Protein AF-L5NTT8-F1 (afdb_monomer)

Foldseek 3Di:
DLVVQLVVVQVVFDADPNDTDGCPPRSVVSSVVVVVVVVVVPD

Structure (mmCIF, N/CA/C/O backbone):
data_AF-L5NTT8-F1
#
_entry.id   AF-L5NTT8-F1
#
loop_
_atom_site.group_PDB
_atom_site.id
_atom_site.type_symbol
_atom_site.label_atom_id
_atom_site.label_alt_id
_atom_site.label_comp_id
_atom_site.label_asym_id
_atom_site.label_entity_id
_atom_site.label_seq_id
_atom_site.pdbx_PDB_ins_code
_atom_site.Cartn_x
_atom_site.Cartn_y
_atom_site.Cartn_z
_atom_site.occupancy
_atom_site.B_iso_or_equiv
_atom_site.auth_seq_id
_atom_site.auth_comp_id
_atom_site.auth_asym_id
_atom_site.auth_atom_id
_atom_site.pdbx_PDB_model_num
ATOM 1 N N . ALA A 1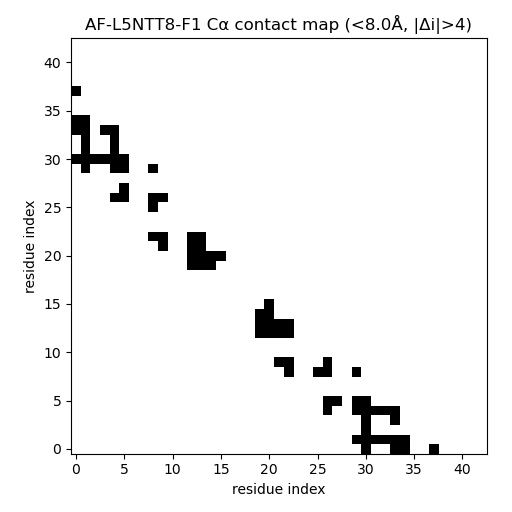 1 ? 10.589 2.790 -5.436 1.00 92.88 1 ALA A N 1
ATOM 2 C CA . ALA A 1 1 ? 9.170 2.990 -5.792 1.00 92.88 1 ALA A CA 1
ATOM 3 C C . ALA A 1 1 ? 8.221 2.194 -4.898 1.00 92.88 1 ALA A C 1
ATOM 5 O O . ALA A 1 1 ? 7.441 2.817 -4.198 1.00 92.88 1 ALA A O 1
ATOM 6 N N . GLY A 1 2 ? 8.325 0.858 -4.837 1.00 97.44 2 GLY A N 1
ATOM 7 C CA . GLY A 1 2 ? 7.423 0.027 -4.018 1.00 97.44 2 GLY A CA 1
ATOM 8 C C . GLY A 1 2 ? 7.407 0.374 -2.532 1.00 97.44 2 GLY A C 1
ATOM 9 O O . GLY A 1 2 ? 6.340 0.609 -1.984 1.00 97.44 2 GLY A O 1
ATOM 10 N N . ALA A 1 3 ? 8.584 0.505 -1.909 1.00 97.50 3 ALA A N 1
ATOM 11 C CA . ALA A 1 3 ? 8.685 0.936 -0.513 1.00 97.50 3 ALA A CA 1
ATOM 12 C C . ALA A 1 3 ? 8.048 2.318 -0.279 1.00 97.50 3 ALA A C 1
ATOM 14 O O . ALA A 1 3 ? 7.299 2.487 0.668 1.00 97.50 3 ALA A O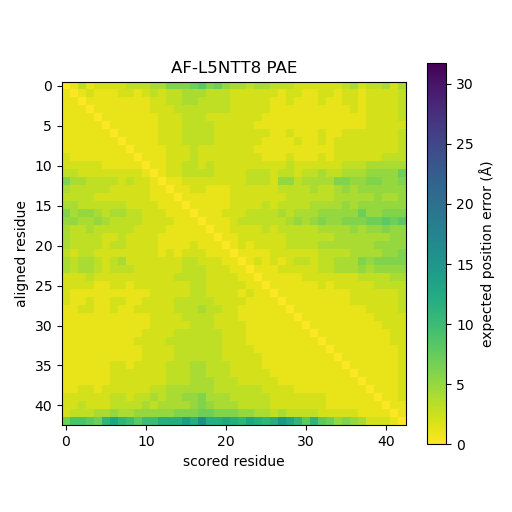 1
ATOM 15 N N . ALA A 1 4 ? 8.274 3.278 -1.182 1.00 97.94 4 ALA A N 1
ATOM 16 C CA . ALA A 1 4 ? 7.677 4.609 -1.077 1.00 97.94 4 ALA A CA 1
ATOM 17 C C . ALA A 1 4 ? 6.143 4.576 -1.221 1.00 97.94 4 ALA A C 1
ATOM 19 O O . ALA A 1 4 ? 5.448 5.234 -0.453 1.00 97.94 4 ALA A O 1
ATOM 20 N N . GLY A 1 5 ? 5.612 3.783 -2.160 1.00 97.94 5 GLY A N 1
ATOM 21 C CA . GLY A 1 5 ? 4.169 3.575 -2.308 1.00 97.94 5 GLY A CA 1
ATOM 22 C C . GLY A 1 5 ? 3.553 2.903 -1.079 1.00 97.94 5 GLY A C 1
ATOM 23 O O . GLY A 1 5 ? 2.524 3.355 -0.587 1.00 97.94 5 GLY A O 1
ATOM 24 N N . ALA A 1 6 ? 4.222 1.886 -0.533 1.00 97.56 6 ALA A N 1
ATOM 25 C CA . ALA A 1 6 ? 3.800 1.226 0.698 1.00 97.56 6 ALA A CA 1
ATOM 26 C C . ALA A 1 6 ? 3.801 2.188 1.894 1.00 97.56 6 ALA A C 1
ATOM 28 O O . ALA A 1 6 ? 2.815 2.240 2.613 1.00 97.56 6 ALA A O 1
ATOM 29 N N . THR A 1 7 ? 4.855 2.991 2.077 1.00 97.38 7 THR A N 1
ATOM 30 C CA . THR A 1 7 ? 4.926 4.004 3.144 1.00 97.38 7 THR A CA 1
ATOM 31 C C . THR A 1 7 ? 3.813 5.041 3.026 1.00 97.38 7 THR A C 1
ATOM 33 O O . THR A 1 7 ? 3.236 5.431 4.036 1.00 97.38 7 THR A O 1
ATOM 36 N N . LEU A 1 8 ? 3.491 5.486 1.808 1.00 97.12 8 LEU A N 1
ATOM 37 C CA . LEU A 1 8 ? 2.407 6.442 1.593 1.00 97.12 8 LEU A CA 1
ATOM 38 C C . LEU A 1 8 ? 1.040 5.840 1.960 1.00 97.12 8 LEU A C 1
ATOM 40 O O . LEU A 1 8 ? 0.263 6.489 2.653 1.00 97.12 8 LEU A O 1
ATOM 44 N N . ALA A 1 9 ? 0.764 4.606 1.530 1.00 96.94 9 ALA A N 1
ATOM 45 C CA . ALA A 1 9 ? 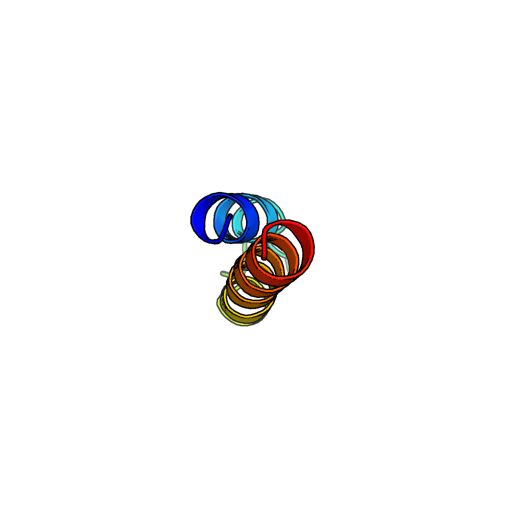-0.485 3.910 1.848 1.00 96.94 9 ALA A CA 1
ATOM 46 C C . ALA A 1 9 ? -0.600 3.565 3.344 1.00 96.94 9 ALA A C 1
ATOM 48 O O . ALA A 1 9 ? -1.636 3.809 3.954 1.00 96.94 9 ALA A O 1
ATOM 49 N N . ASP A 1 10 ? 0.481 3.085 3.962 1.00 96.12 10 ASP A N 1
ATOM 50 C CA . ASP A 1 10 ? 0.549 2.783 5.398 1.00 96.12 10 ASP A CA 1
ATOM 51 C C . ASP A 1 10 ? 0.364 4.037 6.267 1.00 96.12 10 ASP A C 1
ATOM 53 O O . ASP A 1 10 ? -0.149 3.961 7.380 1.00 96.12 10 ASP A O 1
ATOM 57 N N . GLY A 1 11 ? 0.717 5.216 5.750 1.00 95.31 11 GLY A N 1
ATOM 58 C CA . GLY A 1 11 ? 0.442 6.494 6.404 1.00 95.31 11 GLY A CA 1
ATOM 59 C C . GLY A 1 11 ? -1.037 6.910 6.397 1.00 95.31 11 GLY A C 1
ATOM 60 O O . GLY A 1 11 ? -1.409 7.805 7.154 1.00 95.31 11 GLY A O 1
ATOM 61 N N . ALA A 1 12 ? -1.886 6.283 5.576 1.00 94.88 1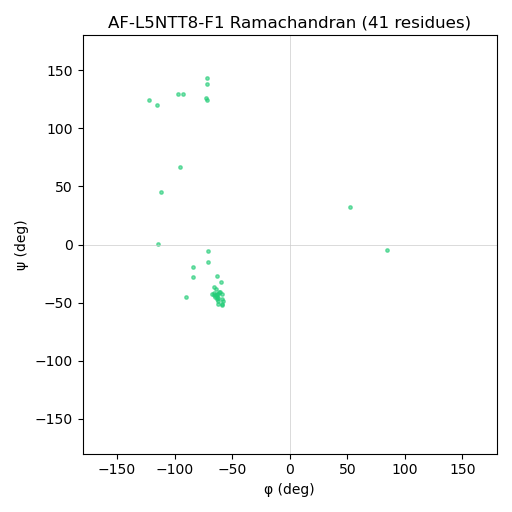2 ALA A N 1
ATOM 62 C CA . ALA A 1 12 ? -3.282 6.664 5.345 1.00 94.88 12 ALA A CA 1
ATOM 63 C C . ALA A 1 12 ? -4.290 5.635 5.901 1.00 94.88 12 ALA A C 1
ATOM 65 O O . ALA A 1 12 ? -5.260 5.276 5.234 1.00 94.88 12 ALA A O 1
ATOM 66 N N . LYS A 1 13 ? -4.077 5.155 7.133 1.00 93.88 13 LYS A N 1
ATOM 67 C CA . LYS A 1 13 ? -4.930 4.122 7.749 1.00 93.88 13 LYS A CA 1
ATOM 68 C C . LYS A 1 13 ? -6.314 4.645 8.144 1.00 93.88 13 LYS A C 1
ATOM 70 O O . LYS A 1 13 ? -6.414 5.723 8.738 1.00 93.88 13 LYS A O 1
ATOM 75 N N . PRO A 1 14 ? -7.387 3.870 7.905 1.00 94.12 14 PRO A N 1
ATOM 76 C CA . PRO A 1 14 ? -8.709 4.228 8.384 1.00 94.12 14 PRO A CA 1
ATOM 77 C C . PRO A 1 14 ? -8.813 4.065 9.904 1.00 94.12 14 PRO A C 1
ATOM 79 O O . PRO A 1 14 ? -8.285 3.126 10.502 1.00 94.12 14 PRO A O 1
ATOM 82 N N . VAL A 1 15 ? -9.557 4.981 10.522 1.00 97.06 15 VAL A N 1
ATOM 83 C CA . VAL A 1 15 ? -9.917 4.918 11.940 1.00 97.06 15 VAL A CA 1
ATOM 84 C C . VAL A 1 15 ? -11.427 4.758 12.045 1.00 97.06 15 VAL A C 1
ATOM 86 O O . VAL A 1 15 ? -12.180 5.616 11.585 1.00 97.06 15 VAL A O 1
ATOM 89 N N . VAL A 1 16 ? -11.878 3.667 12.661 1.00 96.50 16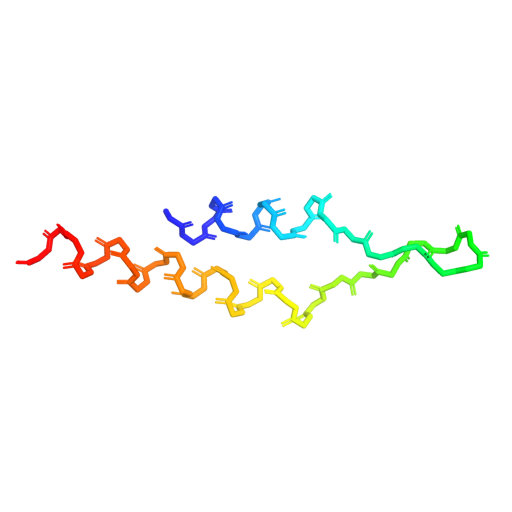 VAL A N 1
ATOM 90 C CA . VAL A 1 16 ? -13.304 3.357 12.840 1.00 96.50 16 VAL A CA 1
ATOM 91 C C . VAL A 1 16 ? -13.585 3.203 14.324 1.00 96.50 16 VAL A C 1
ATOM 93 O O . VAL A 1 16 ? -12.936 2.415 15.004 1.00 96.50 16 VAL A O 1
ATOM 96 N N . ALA A 1 17 ? -14.541 3.979 14.839 1.00 96.88 17 ALA A N 1
ATOM 97 C CA . ALA A 1 17 ? -14.894 3.984 16.262 1.00 96.88 17 ALA A CA 1
ATOM 98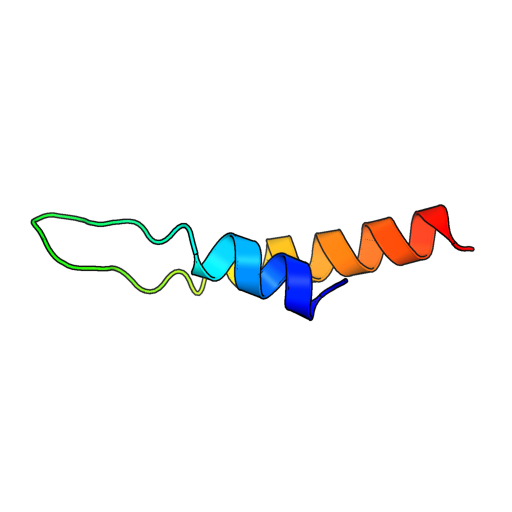 C C . ALA A 1 17 ? -13.682 4.186 17.206 1.00 96.88 17 ALA A C 1
ATOM 100 O O . ALA A 1 17 ? -13.650 3.652 18.310 1.00 96.88 17 ALA A O 1
ATOM 101 N N . GLY A 1 18 ? -12.672 4.945 16.763 1.00 96.94 18 GLY A N 1
ATOM 102 C CA . GLY A 1 18 ? -11.436 5.196 17.516 1.00 96.94 18 GLY A CA 1
ATOM 103 C C . GLY A 1 18 ? -10.356 4.116 17.376 1.00 96.94 18 GLY A C 1
ATOM 104 O O . GLY A 1 18 ? -9.247 4.320 17.862 1.00 96.94 18 GLY A O 1
ATOM 105 N N . TYR A 1 19 ? -10.631 3.008 16.684 1.00 96.38 19 TYR A N 1
ATOM 106 C CA . TYR A 1 19 ? -9.650 1.960 16.410 1.00 96.38 19 TYR A CA 1
ATOM 107 C C . TYR A 1 19 ? -8.966 2.191 15.068 1.00 96.38 19 TYR A C 1
ATOM 109 O O . TYR A 1 19 ? -9.630 2.369 14.046 1.00 96.38 19 TYR A O 1
ATOM 117 N N . VAL A 1 20 ? -7.635 2.154 15.076 1.00 96.44 20 VAL A N 1
ATOM 118 C CA . VAL A 1 20 ? -6.834 2.130 13.850 1.00 96.44 20 VAL A CA 1
ATOM 119 C C . VAL A 1 20 ? -6.985 0.753 13.214 1.00 96.44 20 VAL A C 1
ATOM 121 O O . VAL A 1 20 ? -6.723 -0.260 13.862 1.00 96.44 20 VAL A O 1
ATOM 124 N N . ILE A 1 21 ? -7.411 0.720 11.955 1.00 95.69 21 ILE A N 1
ATOM 125 C CA . ILE A 1 21 ? -7.490 -0.505 11.162 1.00 95.69 21 ILE A CA 1
ATOM 126 C C . ILE A 1 21 ? -6.230 -0.592 10.305 1.00 95.69 21 ILE A C 1
ATOM 128 O O . ILE A 1 21 ? -5.878 0.365 9.616 1.00 95.69 21 ILE A O 1
ATOM 132 N N . ASP A 1 22 ? -5.552 -1.738 10.352 1.00 95.75 22 ASP A N 1
ATOM 133 C CA . ASP A 1 22 ? -4.385 -1.974 9.508 1.00 95.75 22 ASP A CA 1
ATOM 134 C C . ASP A 1 22 ? -4.815 -2.191 8.053 1.00 95.75 22 ASP A C 1
ATOM 136 O O . ASP A 1 22 ? -5.681 -3.021 7.764 1.00 95.75 22 ASP A O 1
ATOM 140 N N . ASP A 1 23 ? -4.245 -1.413 7.135 1.00 93.69 23 ASP A N 1
ATOM 141 C CA . ASP A 1 23 ? -4.681 -1.395 5.740 1.00 93.69 23 ASP A CA 1
ATOM 142 C C . ASP A 1 23 ? -3.850 -2.333 4.859 1.00 93.69 23 ASP A C 1
ATOM 144 O O . ASP A 1 23 ? -3.128 -1.932 3.945 1.00 93.69 23 ASP A O 1
ATOM 148 N N . ASN A 1 24 ? -3.981 -3.633 5.099 1.00 95.19 24 ASN A N 1
ATOM 149 C CA . ASN A 1 24 ? -3.332 -4.652 4.271 1.00 95.19 24 ASN A CA 1
ATOM 150 C C . ASN A 1 24 ? -3.961 -4.782 2.875 1.00 95.19 24 ASN A C 1
ATOM 152 O O . ASN A 1 24 ? -3.446 -5.547 2.057 1.00 95.19 24 ASN A O 1
ATOM 156 N N . LEU A 1 25 ? -5.068 -4.080 2.599 1.00 95.44 25 LEU A N 1
ATOM 157 C CA . LEU A 1 25 ? -5.766 -4.161 1.321 1.00 95.44 25 LEU A CA 1
ATOM 158 C C . LEU A 1 25 ? -5.242 -3.131 0.322 1.00 95.44 25 LEU A C 1
ATOM 160 O O . LEU A 1 25 ? -5.010 -3.492 -0.830 1.00 95.44 25 LEU A O 1
ATOM 164 N N . SER A 1 26 ? -5.049 -1.874 0.728 1.00 96.31 26 SER A N 1
ATOM 165 C CA . SER A 1 26 ? -4.577 -0.825 -0.182 1.00 96.31 26 SER A CA 1
ATOM 166 C C . SER A 1 26 ? -3.051 -0.799 -0.331 1.00 96.31 26 SER A C 1
ATOM 168 O O . SER A 1 26 ? -2.552 -0.459 -1.406 1.00 96.31 26 SER A O 1
ATOM 170 N N . ILE A 1 27 ? -2.293 -1.239 0.683 1.00 97.81 27 ILE A N 1
ATOM 171 C CA . ILE A 1 27 ? -0.820 -1.223 0.650 1.00 97.81 27 ILE A CA 1
ATOM 172 C C . ILE A 1 27 ? -0.251 -2.045 -0.526 1.00 97.81 27 ILE A C 1
ATOM 174 O O . ILE A 1 27 ? 0.545 -1.485 -1.288 1.00 97.81 27 ILE A O 1
ATOM 178 N N . PRO A 1 28 ? -0.634 -3.325 -0.749 1.00 97.69 28 PRO A N 1
ATOM 179 C CA . PRO A 1 28 ? -0.103 -4.102 -1.870 1.00 97.69 28 PRO A CA 1
ATOM 180 C C . PRO A 1 28 ? -0.368 -3.478 -3.252 1.00 97.69 28 PRO A C 1
ATOM 182 O O . PRO A 1 28 ? 0.598 -3.300 -3.999 1.00 97.69 28 PRO A O 1
ATOM 185 N N . PRO A 1 29 ? -1.608 -3.092 -3.631 1.00 98.12 29 PRO A N 1
ATOM 186 C CA . PRO A 1 29 ? -1.852 -2.496 -4.939 1.00 98.12 29 PRO A CA 1
ATOM 187 C C . PRO A 1 29 ? -1.174 -1.132 -5.099 1.00 98.12 29 PRO A C 1
ATOM 189 O O . PRO A 1 29 ? -0.642 -0.866 -6.177 1.00 98.12 29 PRO A O 1
ATOM 192 N N . VAL A 1 30 ? -1.100 -0.285 -4.066 1.00 98.31 30 VAL A N 1
ATOM 193 C CA . VAL A 1 30 ? -0.373 0.998 -4.152 1.00 98.31 30 VAL A CA 1
ATOM 194 C C . VAL A 1 30 ? 1.133 0.772 -4.332 1.00 98.31 30 VAL A C 1
ATOM 196 O O . VAL A 1 30 ? 1.762 1.402 -5.184 1.00 98.31 30 VAL A O 1
ATOM 199 N N . ALA A 1 31 ? 1.731 -0.169 -3.600 1.00 98.44 31 ALA A N 1
ATOM 200 C CA . ALA A 1 31 ? 3.143 -0.506 -3.762 1.00 98.44 31 ALA A CA 1
ATOM 201 C C . ALA A 1 31 ? 3.439 -1.066 -5.164 1.00 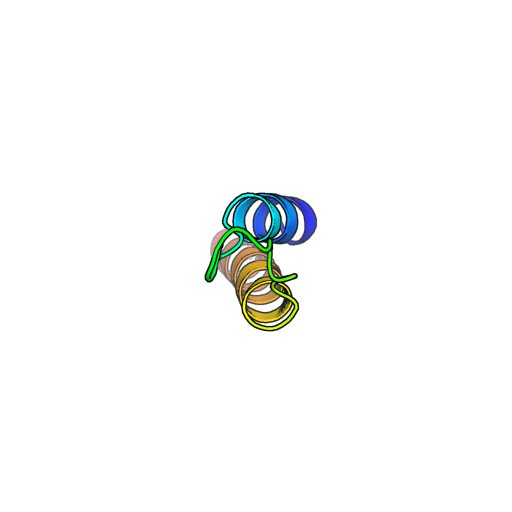98.44 31 ALA A C 1
ATOM 203 O O . ALA A 1 31 ? 4.380 -0.618 -5.826 1.00 98.44 31 ALA A O 1
ATOM 204 N N . CYS A 1 32 ? 2.626 -2.012 -5.644 1.00 98.50 32 CYS A N 1
ATOM 205 C CA . CYS A 1 32 ? 2.781 -2.616 -6.968 1.00 98.50 32 CYS A CA 1
ATOM 206 C C . CYS A 1 32 ? 2.597 -1.594 -8.094 1.00 98.50 32 CYS A C 1
ATOM 208 O O . CYS A 1 32 ? 3.414 -1.551 -9.012 1.00 98.50 32 CYS A O 1
ATOM 210 N N . THR A 1 33 ? 1.571 -0.744 -8.017 1.00 98.62 33 THR A N 1
ATOM 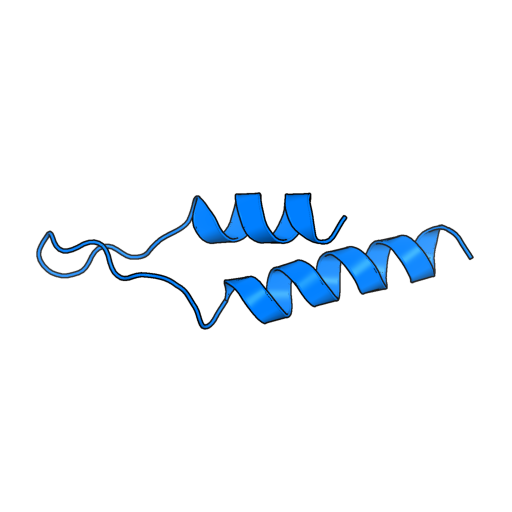211 C CA . THR A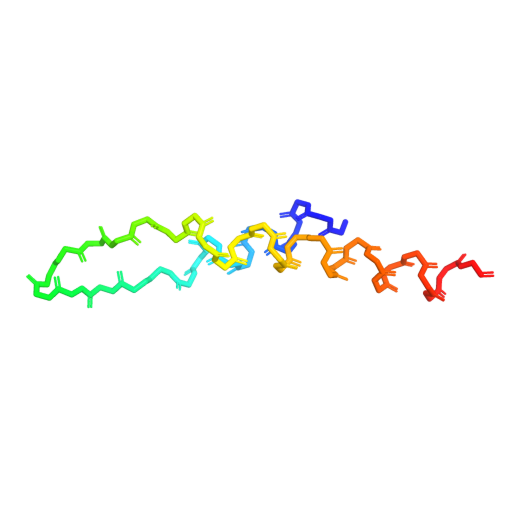 1 33 ? 1.336 0.308 -9.020 1.00 98.62 33 THR A CA 1
ATOM 212 C C . THR A 1 33 ? 2.463 1.336 -9.041 1.00 98.62 33 THR A C 1
ATOM 214 O O . THR A 1 33 ? 2.892 1.724 -10.125 1.00 98.62 33 THR A O 1
ATOM 217 N N . ALA A 1 34 ? 3.031 1.707 -7.888 1.00 98.50 34 ALA A N 1
ATOM 218 C CA . ALA A 1 34 ? 4.197 2.589 -7.830 1.00 98.50 34 ALA A CA 1
ATOM 219 C C . ALA A 1 34 ? 5.426 1.979 -8.529 1.00 98.50 34 ALA A C 1
ATOM 221 O O . ALA A 1 34 ? 6.136 2.675 -9.260 1.00 98.50 34 ALA A O 1
ATOM 222 N N . ILE A 1 35 ? 5.682 0.678 -8.331 1.00 98.62 35 ILE A N 1
ATOM 223 C CA . ILE A 1 35 ? 6.742 -0.048 -9.053 1.00 98.62 35 ILE A CA 1
ATOM 224 C C . ILE A 1 35 ? 6.448 -0.051 -10.553 1.00 98.62 35 ILE A C 1
ATOM 226 O O . ILE A 1 35 ? 7.313 0.344 -11.331 1.00 98.62 35 ILE A O 1
ATOM 230 N N . ALA A 1 36 ? 5.240 -0.453 -10.949 1.00 98.56 36 ALA A N 1
ATOM 231 C CA . ALA A 1 36 ? 4.845 -0.563 -12.350 1.00 98.56 36 ALA A CA 1
ATOM 232 C C . ALA A 1 36 ? 4.968 0.776 -13.088 1.00 98.56 36 ALA A C 1
ATOM 234 O O . ALA A 1 36 ? 5.576 0.831 -14.152 1.00 98.56 36 ALA A O 1
ATOM 235 N N . ALA A 1 37 ? 4.473 1.864 -12.493 1.00 98.50 37 ALA A N 1
ATOM 236 C CA . ALA A 1 37 ? 4.592 3.205 -13.053 1.00 98.50 37 ALA A CA 1
ATOM 237 C C . ALA A 1 37 ? 6.058 3.636 -13.198 1.00 98.50 37 ALA A C 1
ATOM 239 O O . ALA A 1 37 ? 6.434 4.209 -14.213 1.00 98.50 37 ALA A O 1
ATOM 240 N N . THR A 1 38 ? 6.903 3.323 -12.211 1.00 98.38 38 THR A N 1
ATOM 241 C CA . THR A 1 38 ? 8.337 3.643 -12.281 1.00 98.38 38 THR A CA 1
ATOM 242 C C . THR A 1 38 ? 9.026 2.887 -13.409 1.00 98.38 38 THR A C 1
ATOM 244 O O . THR A 1 38 ? 9.808 3.486 -14.135 1.00 98.38 38 THR A O 1
ATOM 247 N N . LEU A 1 39 ? 8.737 1.594 -13.578 1.00 98.12 39 LEU A N 1
ATOM 248 C CA . LEU A 1 39 ? 9.290 0.822 -14.690 1.00 98.12 39 LEU A CA 1
ATOM 249 C C . LEU A 1 39 ? 8.821 1.398 -16.024 1.00 98.12 39 LEU A C 1
ATOM 251 O O . LEU A 1 39 ? 9.653 1.705 -16.860 1.00 98.12 39 LEU A O 1
ATOM 255 N N . TRP A 1 40 ? 7.520 1.646 -16.176 1.00 98.12 40 TRP A N 1
ATOM 256 C CA . TRP A 1 40 ? 6.956 2.173 -17.419 1.00 98.12 40 TRP A CA 1
ATOM 257 C C . TRP A 1 40 ? 7.529 3.535 -17.835 1.00 98.12 40 TRP A C 1
ATOM 259 O O . TRP A 1 40 ? 7.638 3.814 -19.021 1.00 98.12 40 TRP A O 1
ATOM 269 N N . LEU A 1 41 ? 7.901 4.382 -16.872 1.00 97.94 41 LEU A N 1
ATOM 270 C CA . LEU A 1 41 ? 8.488 5.698 -17.142 1.00 97.94 41 LEU A CA 1
ATOM 271 C C . LEU A 1 41 ? 10.000 5.661 -17.400 1.00 97.94 41 LEU A C 1
ATOM 273 O O . LEU A 1 41 ? 10.543 6.635 -17.920 1.00 97.94 41 LEU A O 1
ATOM 277 N N . LEU A 1 42 ? 10.688 4.597 -16.979 1.00 96.25 42 LEU A N 1
ATOM 278 C CA . LEU A 1 42 ? 12.152 4.502 -17.002 1.00 96.25 42 LEU A CA 1
ATOM 279 C C . LEU A 1 42 ? 12.688 3.434 -17.968 1.00 96.25 42 LEU A C 1
ATOM 281 O O . LEU A 1 42 ? 13.905 3.260 -18.048 1.00 96.25 42 LEU A O 1
ATOM 285 N N . THR A 1 43 ? 11.809 2.731 -18.683 1.00 84.00 43 THR A N 1
ATOM 286 C CA . THR A 1 43 ? 12.136 1.787 -19.765 1.00 84.00 43 THR A CA 1
ATOM 287 C C . THR A 1 43 ? 11.565 2.279 -21.079 1.00 84.00 43 THR A C 1
ATOM 289 O O . THR A 1 43 ? 12.305 2.251 -22.083 1.00 84.00 43 THR A O 1
#

Radius of gyration: 12.43 Å; Cα contacts (8 Å, |Δi|>4): 41; chains: 1; bounding box: 27×11×37 Å

Solvent-accessible surface area (backbone atoms only — not comparable to full-atom values): 2475 Å² total; per-residue (Å²): 86,34,69,58,26,27,53,56,41,66,71,65,53,55,67,57,98,87,41,79,45,83,56,77,73,58,21,58,57,41,12,50,49,35,37,51,53,50,50,70,74,74,110

Sequence (43 aa):
AGAAGATLADGAKPVVAGYVIDDNLSIPPVACTAIAATLWLLT

Secondary structure (DSSP, 8-state):
-HHHHHHHHHTS--EETTEEPP-TTTHHHHHHHHHHHHHHHH-

Mean predicted aligned error: 2.34 Å

pLDDT: mean 96.6, std 2.44, range [84.0, 98.62]